Protein AF-A0A397BE02-F1 (afdb_monomer)

Organism: Aphanomyces astaci (NCBI:txid112090)

InterPro domains:
  IPR005821 Ion transport domain [PF00520] (50-130)
  IPR027359 Voltage-dependent channel domain superfamily [G3DSA:1.20.120.350] (20-143)

Foldseek 3Di:
DDDPPDPVVVVVVVVVCVQFAPDDDVPDDPLQRLLCSCVPGPVNVVLVVVLVVVLVVLVVVVCCCCVVPVDDDDPDPVNLVSVVVSLVVLVVVLVSNCSSDPDNVVQCPDPVSVVSVVSNVVSVVVVVVVVVVVVVVVVVVVD

Nearest PDB structures (foldseek):
  8vch-assembly1_D  TM=7.108E-01  e=3.115E-02  Rattus norvegicus
  7ssx-assembly1_A  TM=5.882E-01  e=2.777E-02  Homo sapiens
  8j7h-assembly1_A  TM=6.878E-01  e=2.302E+00  Homo sapiens
  8ouo-assembly1_B  TM=5.593E-01  e=1.938E+00  Homo sapiens

Secondary structure (DSSP, 8-state):
-PPP---HHHHHHHHHHHHHSPPPPTT--HHHHHHHHHHH-HHHHHHHHHHHHHHHHHHHHHHHHHHH-SS-----HHHHHHHHHHHHHHHHHHHHHHHHSS-HHHHHHSHHHHHHHHHHHHHHHHHHHHH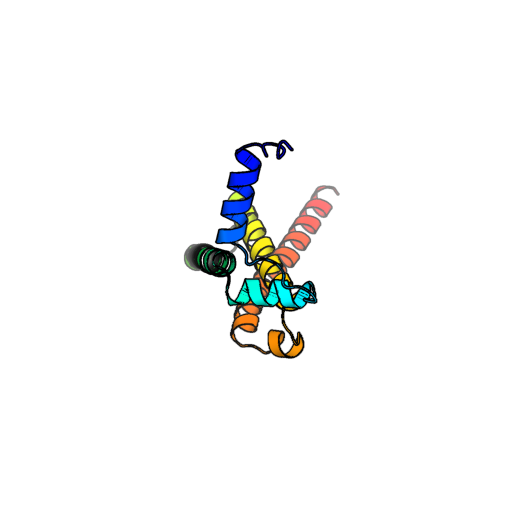HHHHHHHHHHT-

Sequence (143 aa):
MDQPRQPAVLVWLHSVKNRLVRPRMRGETFRKWVSRNMDSSTLATLLDVFQVILGIGVTMVYFYQNWSKFQDVAETPMVRTVQRAIGVFFTFDYLVRLIASESPQTFFLNTMSLVDLATILPQWLEMAISDDSDFKKQANALK

Mean predicted aligned error: 9.85 Å

Radius of gyration: 21.32 Å; Cα contacts (8 Å, |Δi|>4): 53; chains: 1; bounding box: 69×37×46 Å

pLDDT: mean 79.99, std 9.32, range [43.81, 92.38]

Structure (mmCIF, N/CA/C/O backbone):
data_AF-A0A397BE02-F1
#
_entry.id   AF-A0A397BE02-F1
#
loop_
_atom_site.group_PDB
_atom_site.id
_atom_site.type_symbol
_atom_site.label_atom_id
_atom_site.label_alt_id
_atom_site.label_comp_id
_atom_site.label_asym_id
_atom_site.label_entity_id
_atom_site.label_seq_id
_atom_site.pdbx_PDB_ins_code
_atom_site.Cartn_x
_atom_site.Cartn_y
_atom_site.Cartn_z
_atom_site.occupancy
_atom_site.B_iso_or_equiv
_atom_site.auth_seq_id
_atom_site.auth_comp_id
_atom_site.auth_asym_id
_atom_site.auth_atom_id
_atom_site.pdbx_PDB_model_num
ATOM 1 N N . MET A 1 1 ? -47.759 5.035 10.523 1.00 43.81 1 MET A N 1
ATOM 2 C CA . MET A 1 1 ? -46.399 5.609 10.594 1.00 43.81 1 MET A CA 1
ATOM 3 C C . MET A 1 1 ? -45.588 4.934 9.505 1.00 43.81 1 MET A C 1
ATOM 5 O O . MET A 1 1 ? -45.137 3.814 9.706 1.00 43.81 1 MET A O 1
ATOM 9 N N . ASP A 1 2 ? -45.512 5.556 8.330 1.00 49.75 2 ASP A N 1
ATOM 10 C CA . ASP A 1 2 ? -44.815 4.985 7.177 1.00 49.75 2 ASP A CA 1
ATOM 11 C C . ASP A 1 2 ? -43.304 5.130 7.357 1.00 49.75 2 ASP A C 1
ATOM 13 O O . ASP A 1 2 ? -42.777 6.238 7.456 1.00 49.75 2 ASP A O 1
ATOM 17 N N . GLN A 1 3 ? -42.599 3.999 7.434 1.00 60.81 3 GLN A N 1
ATOM 18 C CA . GLN A 1 3 ? -41.141 3.991 7.364 1.00 60.81 3 GLN A CA 1
ATOM 19 C C . GLN A 1 3 ? -40.714 4.468 5.967 1.00 60.81 3 GLN A C 1
ATOM 21 O O . GLN A 1 3 ? -41.199 3.923 4.970 1.00 60.81 3 GLN A O 1
ATOM 26 N N . PRO A 1 4 ? -39.806 5.453 5.852 1.00 59.19 4 PRO A N 1
ATOM 27 C CA . PRO A 1 4 ? -39.333 5.906 4.553 1.00 59.19 4 PRO A CA 1
ATOM 28 C C . PRO A 1 4 ? -38.610 4.750 3.852 1.00 59.19 4 PRO A C 1
ATOM 30 O O . PRO A 1 4 ? -37.617 4.223 4.359 1.00 59.19 4 PRO A O 1
ATOM 33 N N . ARG A 1 5 ? -39.126 4.337 2.686 1.00 65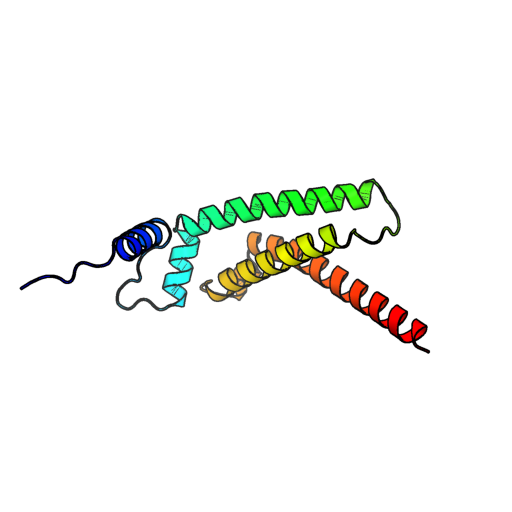.88 5 ARG A N 1
ATOM 34 C CA . ARG A 1 5 ? -38.523 3.300 1.840 1.00 65.88 5 ARG A CA 1
ATOM 35 C C . ARG A 1 5 ? -37.149 3.786 1.388 1.00 65.88 5 ARG A C 1
ATOM 37 O O . ARG A 1 5 ? -37.050 4.617 0.489 1.00 65.88 5 ARG A O 1
ATOM 44 N N . GLN A 1 6 ? -36.091 3.294 2.028 1.00 67.06 6 GLN A N 1
ATOM 45 C CA . GLN A 1 6 ? -34.736 3.573 1.572 1.00 67.06 6 GLN A CA 1
ATOM 46 C C . GLN A 1 6 ? -34.573 3.009 0.152 1.00 67.06 6 GLN A C 1
ATOM 48 O O . GLN A 1 6 ? -34.992 1.874 -0.096 1.00 67.06 6 GLN A O 1
ATOM 53 N N . PRO A 1 7 ? -34.005 3.773 -0.795 1.00 78.31 7 PRO A N 1
ATOM 54 C CA . PRO A 1 7 ? -33.782 3.292 -2.150 1.00 78.31 7 PRO A CA 1
ATOM 55 C C . PRO A 1 7 ? -32.969 1.994 -2.113 1.00 78.31 7 PRO A C 1
ATOM 57 O O . PRO A 1 7 ? -31.998 1.887 -1.363 1.00 78.31 7 PRO A O 1
ATOM 60 N N . ALA A 1 8 ? -33.358 1.009 -2.928 1.00 78.06 8 ALA A N 1
ATOM 61 C CA . ALA A 1 8 ? -32.777 -0.339 -2.931 1.00 78.06 8 ALA A CA 1
ATOM 62 C C . ALA A 1 8 ? -31.239 -0.344 -3.043 1.00 78.06 8 ALA A C 1
ATOM 64 O O . ALA A 1 8 ? -30.573 -1.207 -2.476 1.00 78.06 8 ALA A O 1
ATOM 65 N N . VAL A 1 9 ? -30.674 0.671 -3.705 1.00 76.62 9 VAL A N 1
ATOM 66 C CA . VAL A 1 9 ? -29.228 0.901 -3.820 1.00 76.62 9 VAL A CA 1
ATOM 67 C C . VAL A 1 9 ? -28.570 1.130 -2.457 1.00 76.62 9 VAL A C 1
ATOM 69 O O . VAL A 1 9 ? -27.526 0.548 -2.184 1.00 76.62 9 VAL A O 1
ATOM 72 N N . LEU A 1 10 ? -29.175 1.929 -1.573 1.00 80.25 10 LEU A N 1
ATOM 73 C CA . LEU A 1 10 ? -28.631 2.170 -0.233 1.00 80.25 10 LEU A CA 1
ATOM 74 C C . LEU A 1 10 ? -28.689 0.905 0.619 1.00 80.25 10 LEU A C 1
ATOM 76 O O . LEU A 1 10 ? -27.725 0.600 1.314 1.00 80.25 10 LEU A O 1
ATOM 80 N N . VAL A 1 11 ? -29.776 0.135 0.523 1.00 80.00 11 VAL A N 1
ATOM 81 C CA . VAL A 1 11 ? -29.903 -1.150 1.228 1.00 80.00 11 VAL A CA 1
ATOM 82 C C . VAL A 1 11 ? -28.814 -2.117 0.764 1.00 80.00 11 VAL A C 1
ATOM 84 O O . VAL A 1 11 ? -28.111 -2.689 1.594 1.00 80.00 11 VAL A O 1
ATOM 87 N N . TRP A 1 12 ? -28.607 -2.230 -0.550 1.00 81.38 12 TRP A N 1
ATOM 88 C CA . TRP A 1 12 ? -27.550 -3.060 -1.122 1.00 81.38 12 TRP A CA 1
ATOM 89 C C . TRP A 1 12 ? -26.152 -2.602 -0.685 1.00 81.38 12 TRP A C 1
ATOM 91 O O . TRP A 1 12 ? -25.363 -3.419 -0.212 1.00 81.38 12 TRP A O 1
ATOM 101 N N . LEU A 1 13 ? -25.860 -1.297 -0.742 1.00 80.56 13 LEU A N 1
ATOM 102 C CA . LEU A 1 13 ? -24.591 -0.729 -0.273 1.00 80.56 13 LEU A CA 1
ATOM 103 C C . LEU A 1 13 ? -24.354 -1.002 1.216 1.00 80.56 13 LEU A C 1
ATOM 105 O O . LEU A 1 13 ? -23.245 -1.363 1.610 1.00 80.56 13 LEU A O 1
ATOM 109 N N . HIS A 1 14 ? -25.387 -0.875 2.050 1.00 80.38 14 HIS A N 1
ATOM 110 C CA . HIS A 1 14 ? -25.302 -1.194 3.472 1.00 80.38 14 HIS A CA 1
ATOM 111 C C . HIS A 1 14 ? -25.059 -2.686 3.714 1.00 80.38 14 HIS A C 1
ATOM 113 O O . HIS A 1 14 ? -24.235 -3.031 4.560 1.00 80.38 14 HIS A O 1
ATOM 119 N N . SER A 1 15 ? -25.711 -3.572 2.961 1.00 75.06 15 SER A N 1
ATOM 120 C CA . SER A 1 15 ? -25.479 -5.017 3.040 1.00 75.06 15 SER A CA 1
ATOM 121 C C . SER A 1 15 ? -24.0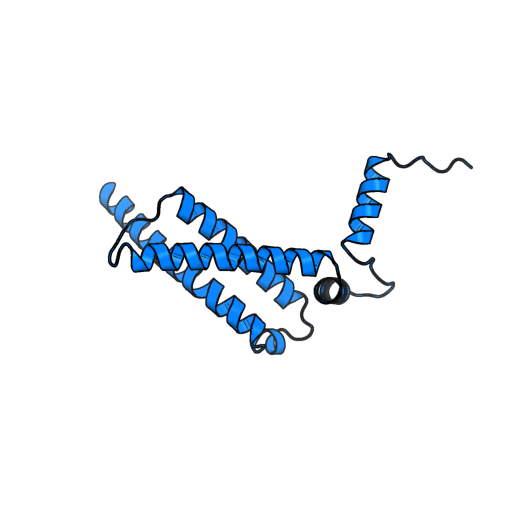58 -5.394 2.623 1.00 75.06 15 SER A C 1
ATOM 123 O O . SER A 1 15 ? -23.408 -6.174 3.317 1.00 75.06 15 SER A O 1
ATOM 125 N N . VAL A 1 16 ? -23.543 -4.808 1.539 1.00 78.44 16 VAL A N 1
ATOM 126 C CA . VAL A 1 16 ? -22.160 -5.014 1.085 1.00 78.44 16 VAL A CA 1
ATOM 127 C C . VAL A 1 16 ? -21.174 -4.496 2.130 1.00 78.44 16 VAL A C 1
ATOM 129 O O . VAL A 1 16 ? -20.277 -5.230 2.543 1.00 78.44 16 VAL A O 1
ATOM 132 N N . LYS A 1 17 ? -21.381 -3.275 2.636 1.00 80.25 17 LYS A N 1
ATOM 133 C CA . LYS A 1 17 ? -20.561 -2.693 3.704 1.00 80.25 17 LYS A CA 1
ATOM 134 C C . LYS A 1 17 ? -20.523 -3.593 4.934 1.00 80.25 17 LYS A C 1
ATOM 136 O O . LYS A 1 17 ? -19.440 -3.874 5.422 1.00 80.25 17 LYS A O 1
ATOM 141 N N . ASN A 1 18 ? -21.674 -4.049 5.423 1.00 77.00 18 ASN A N 1
ATOM 142 C CA . ASN A 1 18 ? -21.757 -4.860 6.640 1.00 77.00 18 ASN A CA 1
ATOM 143 C C . ASN A 1 18 ? -21.154 -6.260 6.463 1.00 77.00 18 ASN A C 1
ATOM 145 O O . ASN A 1 18 ? -20.779 -6.892 7.449 1.00 77.00 18 ASN A O 1
ATOM 149 N N . ARG A 1 19 ? -21.057 -6.744 5.220 1.00 77.19 19 ARG A N 1
ATOM 150 C CA . ARG A 1 19 ? -20.384 -8.002 4.887 1.00 77.19 19 ARG A CA 1
ATOM 151 C C . ARG A 1 19 ? -18.865 -7.842 4.809 1.00 77.19 19 ARG A C 1
ATOM 153 O O . ARG A 1 19 ? -18.145 -8.756 5.189 1.00 77.19 19 ARG A O 1
ATOM 160 N N . LEU A 1 20 ? -18.388 -6.699 4.316 1.00 78.31 20 LEU A N 1
ATOM 161 C CA . LEU A 1 20 ? -16.964 -6.428 4.103 1.00 78.31 20 LEU A CA 1
ATOM 162 C C . LEU A 1 20 ? -16.271 -5.821 5.330 1.00 78.31 20 LEU A C 1
ATOM 164 O O . LEU A 1 20 ? -15.118 -6.143 5.598 1.00 78.31 20 LEU A O 1
ATOM 168 N N . VAL A 1 21 ? -16.969 -4.969 6.080 1.00 82.56 21 VAL A N 1
ATOM 169 C CA . VAL A 1 21 ? -16.444 -4.176 7.197 1.00 82.56 21 VAL A CA 1
ATOM 170 C C . VAL A 1 21 ? -17.359 -4.336 8.408 1.00 82.56 21 VAL A C 1
ATOM 172 O O . VAL A 1 21 ? -18.577 -4.170 8.328 1.00 82.56 21 VAL A O 1
ATOM 175 N N . ARG A 1 22 ? -16.772 -4.609 9.573 1.00 81.06 22 ARG A N 1
ATOM 176 C CA . ARG A 1 22 ? -17.506 -4.738 10.832 1.00 81.06 22 ARG A CA 1
ATOM 177 C C . ARG A 1 22 ? -17.986 -3.365 11.327 1.00 81.06 22 ARG A C 1
ATOM 179 O O . ARG A 1 22 ? -17.221 -2.389 11.297 1.00 81.06 22 ARG A O 1
ATOM 186 N N . PRO A 1 23 ? -19.226 -3.265 11.842 1.00 80.94 23 PRO A N 1
ATOM 187 C CA . PRO A 1 23 ? -19.766 -2.016 12.368 1.00 80.94 23 PRO A CA 1
ATOM 188 C C . PRO A 1 23 ? -18.974 -1.523 13.587 1.00 80.94 23 PRO A C 1
ATOM 190 O O . PRO A 1 23 ? -18.257 -2.284 14.239 1.00 80.94 23 PRO A O 1
ATOM 193 N N . ARG A 1 24 ? -19.082 -0.225 13.882 1.00 79.62 24 ARG A N 1
ATOM 194 C CA . ARG A 1 24 ? -18.401 0.414 15.016 1.00 79.62 24 ARG A CA 1
ATOM 195 C C . ARG A 1 24 ? -19.118 0.096 16.327 1.00 79.62 24 ARG A C 1
ATOM 197 O O . ARG A 1 24 ? -20.342 0.197 16.385 1.00 79.62 24 ARG A O 1
ATOM 204 N N . MET A 1 25 ? -18.372 -0.263 17.374 1.00 85.12 25 MET A N 1
ATOM 205 C CA . MET A 1 25 ? -18.940 -0.501 18.705 1.00 85.12 25 MET A CA 1
ATOM 206 C C . MET A 1 25 ? -19.110 0.817 19.476 1.00 85.12 25 MET A C 1
ATOM 208 O O . MET A 1 25 ? -18.371 1.784 19.278 1.00 85.12 25 MET A O 1
ATOM 212 N N . ARG A 1 26 ? -20.107 0.878 20.366 1.00 79.25 26 ARG A N 1
ATOM 213 C CA . ARG A 1 26 ? -20.385 2.069 21.184 1.00 79.25 26 ARG A CA 1
ATOM 214 C C . ARG A 1 26 ? -19.214 2.321 22.144 1.00 79.25 26 ARG A C 1
ATOM 216 O O . ARG A 1 26 ? -18.845 1.432 22.899 1.00 79.25 26 ARG A O 1
ATOM 223 N N . GLY A 1 27 ? -18.632 3.523 22.099 1.00 81.25 27 GLY A N 1
ATOM 224 C CA . GLY A 1 27 ? -17.448 3.893 22.893 1.00 81.25 27 GLY A CA 1
ATOM 225 C C . GLY A 1 27 ? -16.099 3.515 22.263 1.00 81.25 27 GLY A C 1
ATOM 226 O O . GLY A 1 27 ? -15.053 3.811 22.831 1.00 81.25 27 GLY A O 1
ATOM 227 N N . GLU A 1 28 ? -16.094 2.900 21.078 1.00 82.81 28 GLU A N 1
ATOM 228 C CA . GLU A 1 28 ? -14.868 2.529 20.372 1.00 82.81 28 GLU A CA 1
ATOM 229 C C . GLU A 1 28 ? -14.233 3.738 19.663 1.00 82.81 28 GLU A C 1
ATOM 231 O O . GLU A 1 28 ? -14.897 4.467 18.910 1.00 82.81 28 GLU A O 1
ATOM 236 N N . THR A 1 29 ? -12.930 3.949 19.872 1.00 85.75 29 THR A N 1
ATOM 237 C CA . THR A 1 29 ? -12.153 4.965 19.146 1.00 85.75 29 THR A CA 1
ATOM 238 C C . THR A 1 29 ? -11.980 4.568 17.680 1.00 85.75 29 THR A C 1
ATOM 240 O O . THR A 1 29 ? -12.009 3.389 17.332 1.00 85.75 29 THR A O 1
ATOM 243 N N . PHE A 1 30 ? -11.794 5.552 16.794 1.00 80.44 30 PHE A N 1
ATOM 244 C CA . PHE A 1 30 ? -11.627 5.287 15.360 1.00 80.44 30 PHE A CA 1
ATOM 245 C C . PHE A 1 30 ? -10.451 4.336 15.088 1.00 80.44 30 PHE A C 1
ATOM 247 O O . PHE A 1 30 ? -10.617 3.356 14.373 1.00 80.44 30 PHE A O 1
ATOM 254 N N . ARG A 1 31 ? -9.307 4.557 15.747 1.00 80.06 31 ARG A N 1
ATOM 255 C CA . ARG A 1 31 ? -8.114 3.702 15.651 1.00 80.06 31 ARG A CA 1
ATOM 256 C C . ARG A 1 31 ? -8.394 2.245 16.029 1.00 80.06 31 ARG A C 1
ATOM 258 O O . ARG A 1 31 ? -8.039 1.350 15.274 1.00 80.06 31 ARG A O 1
ATOM 265 N N . LYS A 1 32 ? -9.093 2.008 17.146 1.00 82.94 32 LYS A N 1
ATOM 266 C CA . LYS A 1 32 ? -9.439 0.652 17.607 1.00 82.94 32 LYS A CA 1
ATOM 267 C C . LYS A 1 32 ? -10.414 -0.051 16.656 1.00 82.94 32 LYS A C 1
ATOM 269 O O . LYS A 1 32 ? -10.274 -1.240 16.390 1.00 82.94 32 LYS A O 1
ATOM 274 N N . TRP A 1 33 ? -11.346 0.707 16.078 1.00 84.38 33 TRP A N 1
ATOM 275 C CA . TRP A 1 33 ? -12.253 0.201 15.049 1.00 84.38 33 TRP A CA 1
ATOM 276 C C . TRP A 1 33 ? -11.528 -0.173 13.748 1.00 84.38 33 TRP A C 1
ATOM 278 O O . TRP A 1 33 ? -11.838 -1.214 13.165 1.00 84.38 33 TRP A O 1
ATOM 288 N N . VAL A 1 34 ? -10.572 0.650 13.295 1.00 82.88 34 VAL A N 1
ATOM 289 C CA . VAL A 1 34 ? -9.741 0.345 12.118 1.00 82.88 34 VAL A CA 1
ATOM 290 C C . VAL A 1 34 ? -8.882 -0.885 12.391 1.00 82.88 34 VAL A C 1
ATOM 292 O O . VAL A 1 34 ? -8.957 -1.824 11.611 1.00 82.88 34 VAL A O 1
ATOM 295 N N . SER A 1 35 ? -8.166 -0.930 13.519 1.00 82.62 35 SER A N 1
ATOM 296 C CA . SER A 1 35 ? -7.356 -2.086 13.934 1.00 82.62 35 SER A CA 1
ATOM 297 C C . SER A 1 35 ? -8.166 -3.380 13.910 1.00 82.62 35 SER A C 1
ATOM 299 O O . SER A 1 35 ? -7.799 -4.319 13.213 1.00 82.62 35 SER A O 1
ATOM 301 N N . ARG A 1 36 ? -9.350 -3.401 14.540 1.00 83.75 36 ARG A N 1
ATOM 302 C CA . ARG A 1 36 ? -10.206 -4.595 14.528 1.00 83.75 36 ARG A CA 1
ATOM 303 C C . ARG A 1 36 ? -10.628 -4.998 13.119 1.00 83.75 36 ARG A C 1
ATOM 305 O O . ARG A 1 36 ? -10.723 -6.188 12.820 1.00 83.75 36 ARG A O 1
ATOM 312 N N . ASN A 1 37 ? -10.976 -4.030 12.277 1.00 84.81 37 ASN A N 1
ATOM 313 C CA . ASN A 1 37 ? -11.353 -4.337 10.903 1.00 84.81 37 ASN A CA 1
ATOM 314 C C . ASN A 1 37 ? -10.174 -4.878 10.105 1.00 84.81 37 ASN A C 1
ATOM 316 O O . ASN A 1 37 ? -10.350 -5.816 9.340 1.00 84.81 37 ASN A O 1
ATOM 320 N N . MET A 1 38 ? -8.982 -4.351 10.318 1.00 81.19 38 MET A N 1
ATOM 321 C CA . MET A 1 38 ? -7.772 -4.836 9.675 1.00 81.19 38 MET A CA 1
ATOM 322 C C . MET A 1 38 ? -7.441 -6.275 10.090 1.00 81.19 38 MET A C 1
ATOM 324 O O . MET A 1 38 ? -7.125 -7.094 9.242 1.00 81.19 38 MET A O 1
ATOM 328 N N . ASP A 1 39 ? -7.627 -6.616 11.365 1.00 78.88 39 ASP A N 1
ATOM 329 C CA . ASP A 1 39 ? -7.271 -7.946 11.871 1.00 78.88 39 ASP A CA 1
ATOM 330 C C . ASP A 1 39 ? -8.316 -9.028 11.548 1.00 78.88 39 ASP A C 1
ATOM 332 O O . ASP A 1 39 ? -8.010 -10.218 11.542 1.00 78.88 39 ASP A O 1
ATOM 336 N N . SER A 1 40 ? -9.586 -8.651 11.351 1.00 75.81 40 SER A N 1
ATOM 337 C CA . SER A 1 40 ? -10.697 -9.621 11.399 1.00 75.81 40 SER A CA 1
ATOM 338 C C . SER A 1 40 ? -11.812 -9.414 10.372 1.00 75.81 40 SER A C 1
ATOM 340 O O . SER A 1 40 ? -12.862 -10.073 10.461 1.00 75.81 40 SER A O 1
ATOM 342 N N . SER A 1 41 ? -11.645 -8.482 9.429 1.00 82.19 41 SER A N 1
ATOM 343 C CA . SER A 1 41 ? -12.623 -8.250 8.361 1.00 82.19 41 SER A CA 1
ATOM 344 C C . SER A 1 41 ? -12.274 -9.007 7.083 1.00 82.19 41 SER A C 1
ATOM 346 O O . SER A 1 41 ? -11.112 -9.190 6.735 1.00 82.19 41 SER A O 1
ATOM 348 N N . THR A 1 42 ? -13.312 -9.394 6.341 1.00 80.44 42 THR A N 1
ATOM 349 C CA . THR A 1 42 ? -13.167 -10.012 5.018 1.00 80.44 42 THR A CA 1
ATOM 350 C C . THR A 1 42 ? -12.521 -9.058 4.013 1.00 80.44 42 THR A C 1
ATOM 352 O O . THR A 1 42 ? -11.825 -9.514 3.113 1.00 80.44 42 THR A O 1
ATOM 355 N N . LEU A 1 43 ? -12.717 -7.742 4.166 1.00 81.00 43 LEU A N 1
ATOM 356 C CA . LEU A 1 43 ? -12.066 -6.742 3.321 1.00 81.00 43 LEU A CA 1
ATOM 357 C C . LEU A 1 43 ? -10.550 -6.740 3.509 1.00 81.00 43 LEU A C 1
ATOM 359 O O . LEU A 1 43 ? -9.836 -6.699 2.515 1.00 8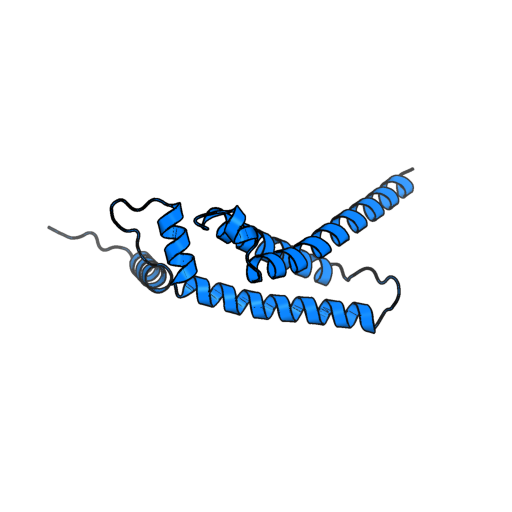1.00 43 LEU A O 1
ATOM 363 N N . ALA A 1 44 ? -10.068 -6.834 4.748 1.00 82.94 44 ALA A N 1
ATOM 364 C CA . ALA A 1 44 ? -8.635 -6.891 5.020 1.00 82.94 44 ALA A CA 1
ATOM 365 C C . ALA A 1 44 ? -7.991 -8.125 4.376 1.00 82.94 44 ALA A C 1
ATOM 367 O O . ALA A 1 44 ? -7.017 -7.993 3.647 1.00 82.94 44 ALA A O 1
ATOM 368 N N . THR A 1 45 ? -8.617 -9.299 4.513 1.00 85.38 45 THR A N 1
ATOM 369 C CA . THR A 1 45 ? -8.152 -10.521 3.837 1.00 85.38 45 THR A CA 1
ATOM 370 C C . THR A 1 45 ? -8.138 -10.377 2.314 1.00 85.38 45 THR A C 1
ATOM 372 O O . THR A 1 45 ? -7.232 -10.868 1.647 1.00 85.38 45 THR A O 1
ATOM 375 N N . LEU A 1 46 ? -9.142 -9.715 1.737 1.00 87.38 46 LEU A N 1
ATOM 376 C CA . LEU A 1 46 ? -9.224 -9.520 0.290 1.00 87.38 46 LEU A CA 1
ATOM 377 C C . LEU A 1 46 ? -8.135 -8.557 -0.207 1.00 87.38 46 LEU A C 1
ATOM 379 O O . LEU A 1 46 ? -7.536 -8.812 -1.251 1.00 87.38 46 LEU A O 1
ATOM 383 N N . LEU A 1 47 ? -7.846 -7.501 0.560 1.00 87.19 47 LEU A N 1
ATOM 384 C CA . LEU A 1 47 ? -6.727 -6.596 0.302 1.00 87.19 47 LEU A CA 1
ATOM 385 C C . LEU A 1 47 ? -5.379 -7.313 0.430 1.00 87.19 47 LEU A C 1
ATOM 387 O O . LEU A 1 47 ? -4.553 -7.154 -0.461 1.00 87.19 47 LEU A O 1
ATOM 391 N N . ASP A 1 48 ? -5.185 -8.157 1.449 1.00 86.44 48 ASP A N 1
ATOM 392 C CA . ASP A 1 48 ? -3.963 -8.958 1.615 1.00 86.44 48 ASP A CA 1
ATOM 393 C C . ASP A 1 48 ? -3.719 -9.869 0.403 1.00 86.44 48 ASP A C 1
ATOM 395 O O . ASP A 1 48 ? -2.634 -9.876 -0.174 1.00 86.44 48 ASP A O 1
ATOM 399 N N . VAL A 1 49 ? -4.741 -10.612 -0.037 1.00 90.00 49 VAL A N 1
ATOM 400 C CA . VAL A 1 49 ? -4.630 -11.497 -1.210 1.00 90.00 49 VAL A CA 1
ATOM 401 C C . VAL A 1 49 ? -4.326 -10.695 -2.475 1.00 90.00 49 VAL A C 1
ATOM 403 O O . VAL A 1 49 ? -3.469 -11.085 -3.268 1.00 90.00 49 VAL A O 1
ATOM 406 N N . PHE A 1 50 ? -5.008 -9.564 -2.664 1.00 89.31 50 PHE A N 1
ATOM 407 C CA . PHE A 1 50 ? -4.759 -8.679 -3.796 1.00 89.31 50 PHE A CA 1
ATOM 408 C C . PHE A 1 50 ? -3.323 -8.138 -3.784 1.00 89.31 50 PHE A C 1
ATOM 410 O O . PHE A 1 50 ? -2.646 -8.161 -4.811 1.00 89.31 50 PHE A O 1
ATOM 417 N N . GLN A 1 51 ? -2.829 -7.732 -2.615 1.00 88.38 51 GLN A N 1
ATOM 418 C CA . GLN A 1 51 ? -1.469 -7.249 -2.423 1.00 88.38 51 GLN A CA 1
ATOM 419 C C . GLN A 1 51 ? -0.432 -8.329 -2.742 1.00 88.38 51 GLN A C 1
ATOM 421 O O . GLN A 1 51 ? 0.526 -8.055 -3.459 1.00 88.38 51 GLN A O 1
ATOM 426 N N . VAL A 1 52 ? -0.646 -9.573 -2.308 1.00 90.06 52 VAL A N 1
ATOM 427 C CA . VAL A 1 52 ? 0.242 -10.697 -2.647 1.00 90.06 52 VAL A CA 1
ATOM 428 C C . VAL A 1 52 ? 0.322 -10.905 -4.162 1.00 90.06 52 VAL A C 1
ATOM 430 O O . VAL A 1 52 ? 1.418 -11.053 -4.702 1.00 90.06 52 VAL A O 1
ATOM 433 N N . ILE A 1 53 ? -0.810 -10.859 -4.872 1.00 91.81 53 ILE A N 1
ATOM 434 C CA . ILE A 1 53 ? -0.839 -11.001 -6.338 1.00 91.81 53 ILE A CA 1
ATOM 435 C C . ILE A 1 53 ? -0.052 -9.869 -7.011 1.00 91.81 53 ILE A C 1
ATOM 437 O O . ILE A 1 53 ? 0.772 -10.129 -7.890 1.00 91.81 53 ILE A O 1
ATOM 441 N N . LEU A 1 54 ? -0.269 -8.621 -6.583 1.00 89.56 54 LEU A N 1
ATOM 442 C CA . LEU A 1 54 ? 0.471 -7.471 -7.106 1.00 89.56 54 LEU A CA 1
ATOM 443 C C . LEU A 1 54 ? 1.973 -7.575 -6.817 1.00 89.56 54 LEU A C 1
ATOM 445 O O . LEU A 1 54 ? 2.781 -7.318 -7.708 1.00 89.56 54 LEU A O 1
ATOM 449 N N . GLY A 1 55 ? 2.348 -7.984 -5.604 1.00 87.25 55 GLY A N 1
ATOM 450 C CA . GLY A 1 55 ? 3.739 -8.141 -5.183 1.00 87.25 55 GLY A CA 1
ATOM 451 C C . GLY A 1 55 ? 4.477 -9.200 -5.999 1.00 87.25 55 GLY A C 1
ATOM 452 O O . GLY A 1 55 ? 5.591 -8.954 -6.467 1.00 87.25 55 GLY A O 1
ATOM 453 N N . ILE A 1 56 ? 3.835 -10.344 -6.258 1.00 90.19 56 ILE A N 1
ATOM 454 C CA . ILE A 1 56 ? 4.362 -11.373 -7.166 1.00 90.19 56 ILE A CA 1
ATOM 455 C C . ILE A 1 56 ? 4.546 -10.795 -8.573 1.00 90.19 56 ILE A C 1
ATOM 457 O O . ILE A 1 56 ? 5.602 -10.986 -9.176 1.00 90.19 56 ILE A O 1
ATOM 461 N N . GLY A 1 57 ? 3.559 -10.049 -9.079 1.00 88.06 57 GLY A N 1
ATOM 462 C CA . GLY A 1 57 ? 3.626 -9.417 -10.397 1.00 88.06 57 GLY A CA 1
ATOM 463 C C . GLY A 1 57 ? 4.809 -8.455 -10.541 1.00 88.06 57 GLY A C 1
ATOM 464 O O . GLY A 1 57 ? 5.592 -8.585 -11.480 1.00 88.06 57 GLY A O 1
ATOM 465 N N . VAL A 1 58 ? 4.985 -7.531 -9.592 1.00 83.81 58 VAL A N 1
ATOM 466 C CA . VAL A 1 58 ? 6.115 -6.581 -9.591 1.00 83.81 58 VAL A CA 1
ATOM 467 C C . VAL A 1 58 ? 7.447 -7.314 -9.495 1.00 83.81 58 VAL A C 1
ATOM 469 O O . VAL A 1 58 ? 8.371 -7.011 -10.246 1.00 83.81 58 VAL A O 1
ATOM 472 N N . THR A 1 59 ? 7.532 -8.322 -8.628 1.00 86.00 59 THR A N 1
ATOM 473 C CA . THR A 1 59 ? 8.746 -9.125 -8.462 1.00 86.00 59 THR A CA 1
ATOM 474 C C . THR A 1 59 ? 9.118 -9.834 -9.765 1.00 86.00 59 THR A C 1
ATOM 476 O O . THR A 1 59 ? 10.269 -9.774 -10.190 1.00 86.00 59 THR A O 1
ATOM 479 N N . MET A 1 60 ? 8.154 -10.446 -10.460 1.00 86.19 60 MET A N 1
ATOM 480 C CA . MET A 1 60 ? 8.389 -11.075 -11.766 1.00 86.19 60 MET A CA 1
ATOM 481 C C . MET A 1 60 ? 8.878 -10.075 -12.815 1.00 86.19 60 MET A C 1
ATOM 483 O O . MET A 1 60 ? 9.807 -10.387 -13.560 1.00 86.19 60 MET A O 1
ATOM 487 N N . VAL A 1 61 ? 8.282 -8.880 -12.869 1.00 82.94 61 VAL A N 1
ATOM 488 C CA . VAL A 1 61 ? 8.726 -7.812 -13.777 1.00 82.94 61 VAL A CA 1
ATOM 489 C C . VAL A 1 61 ? 10.168 -7.417 -13.470 1.00 82.94 61 VAL A C 1
ATOM 491 O O . VAL A 1 61 ? 10.976 -7.348 -14.392 1.00 82.94 61 VAL A O 1
ATOM 494 N N . TYR A 1 62 ? 10.509 -7.240 -12.193 1.00 79.31 62 TYR A N 1
ATOM 495 C CA . TYR A 1 62 ? 11.865 -6.909 -11.763 1.00 79.31 62 TYR A CA 1
ATOM 496 C C . TYR A 1 62 ? 12.875 -7.990 -12.168 1.00 79.31 62 TYR A C 1
ATOM 498 O O . TYR A 1 62 ? 13.881 -7.692 -12.809 1.00 79.31 62 TYR A O 1
ATOM 506 N N . PHE A 1 63 ? 12.580 -9.264 -11.885 1.00 83.69 63 PHE A N 1
ATOM 507 C CA . PHE A 1 63 ? 13.427 -10.383 -12.309 1.00 83.69 63 PHE A CA 1
ATOM 508 C C . PHE A 1 63 ? 13.587 -10.439 -13.826 1.00 83.69 63 PHE A C 1
ATOM 510 O O . PHE A 1 63 ? 14.697 -10.641 -14.312 1.00 83.69 63 PHE A O 1
ATOM 517 N N . TYR A 1 64 ? 12.503 -10.246 -14.579 1.00 82.75 64 TYR A N 1
ATOM 518 C CA . TYR A 1 64 ? 12.553 -10.243 -16.035 1.00 82.75 64 TYR A CA 1
ATOM 519 C C . TYR A 1 64 ? 13.440 -9.116 -16.565 1.00 82.75 64 TYR A C 1
ATOM 521 O O . TYR A 1 64 ? 14.290 -9.366 -17.420 1.00 82.75 64 TYR A O 1
ATOM 529 N N . GLN A 1 65 ? 13.282 -7.893 -16.056 1.00 76.06 65 GLN A N 1
ATOM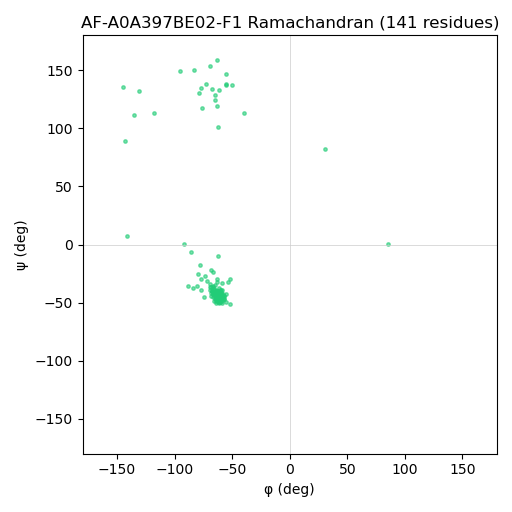 530 C CA . GLN A 1 65 ? 14.106 -6.757 -16.464 1.00 76.06 65 GLN A CA 1
ATOM 531 C C . GLN A 1 65 ? 15.582 -6.990 -16.123 1.00 76.06 65 GLN A C 1
ATOM 533 O O . GLN A 1 65 ? 16.431 -6.900 -17.008 1.00 76.06 65 GLN A O 1
ATOM 538 N N . ASN A 1 66 ? 15.870 -7.392 -14.884 1.00 77.75 66 ASN A N 1
ATOM 539 C CA . ASN A 1 66 ? 17.229 -7.630 -14.409 1.00 77.75 66 ASN A CA 1
ATOM 540 C C . ASN A 1 66 ? 17.922 -8.792 -15.148 1.00 77.75 66 ASN A C 1
ATOM 542 O O . ASN A 1 66 ? 19.103 -8.709 -15.471 1.00 77.75 66 ASN A O 1
ATOM 546 N N . TRP A 1 67 ? 17.196 -9.877 -15.448 1.00 76.19 67 TRP A N 1
ATOM 547 C CA . TRP A 1 67 ? 17.750 -11.048 -16.140 1.00 76.19 67 TRP A CA 1
ATOM 548 C C . TRP A 1 67 ? 17.926 -10.828 -17.643 1.00 76.19 67 TRP A C 1
ATOM 550 O O . TRP A 1 67 ? 18.904 -11.284 -18.231 1.00 76.19 67 TRP A O 1
ATOM 560 N N . SER A 1 68 ? 16.974 -10.150 -18.290 1.00 71.00 68 SER A N 1
ATOM 561 C CA . SER A 1 68 ? 17.026 -9.942 -19.739 1.00 71.00 68 SER A CA 1
ATOM 562 C C . SER A 1 68 ? 18.011 -8.849 -20.140 1.00 71.00 68 SER A C 1
ATOM 564 O O . SER A 1 68 ? 18.551 -8.908 -21.246 1.00 71.00 68 SER A O 1
ATOM 566 N N . LYS A 1 69 ? 18.245 -7.848 -19.282 1.00 64.25 69 LYS A N 1
ATOM 567 C CA . LYS A 1 69 ? 19.012 -6.654 -19.641 1.00 64.25 69 LYS A CA 1
ATOM 568 C C . LYS A 1 69 ? 19.857 -6.189 -18.457 1.00 64.25 69 LYS A C 1
ATOM 570 O O . LYS A 1 69 ? 19.445 -5.356 -17.665 1.00 64.25 69 LYS A O 1
ATOM 575 N N . PHE A 1 70 ? 21.075 -6.724 -18.382 1.00 56.69 70 PHE A N 1
ATOM 576 C CA . PHE A 1 70 ? 22.059 -6.426 -17.332 1.00 56.69 70 PHE A CA 1
ATOM 577 C C . PHE A 1 70 ? 22.520 -4.949 -17.294 1.00 56.69 70 PHE A C 1
ATOM 579 O O . PHE A 1 70 ? 23.199 -4.562 -16.348 1.00 56.69 70 PHE A O 1
ATOM 586 N N . GLN A 1 71 ? 22.179 -4.126 -18.300 1.00 49.84 71 GLN A N 1
ATOM 587 C CA . GLN A 1 71 ? 22.404 -2.675 -18.309 1.00 49.84 71 GLN A CA 1
ATOM 588 C C . GLN A 1 71 ? 21.278 -1.914 -19.030 1.00 49.84 71 GLN A C 1
ATOM 590 O O . GLN A 1 71 ? 20.848 -2.312 -20.114 1.00 49.84 71 GLN A O 1
ATOM 595 N N . ASP A 1 72 ? 20.848 -0.818 -18.392 1.00 58.25 72 ASP A N 1
ATOM 596 C CA . ASP A 1 72 ? 20.093 0.334 -18.902 1.00 58.25 72 ASP A CA 1
ATOM 597 C C . ASP A 1 72 ? 19.128 0.069 -20.056 1.00 58.25 72 ASP A C 1
ATOM 599 O O . ASP A 1 72 ? 19.388 0.402 -21.215 1.00 58.25 72 ASP A O 1
ATOM 603 N N . VAL A 1 73 ? 17.929 -0.408 -19.726 1.00 52.84 73 VAL A N 1
ATOM 604 C CA . VAL A 1 73 ? 16.784 -0.112 -20.582 1.00 52.84 73 VAL A CA 1
ATOM 605 C C . VAL A 1 73 ? 15.784 0.679 -19.787 1.00 52.84 73 VAL A C 1
ATOM 607 O O . VAL A 1 73 ? 15.177 0.164 -18.857 1.00 52.84 73 VAL A O 1
ATOM 610 N N . ALA A 1 74 ? 15.625 1.934 -20.207 1.00 56.94 74 ALA A N 1
ATOM 611 C CA . ALA A 1 74 ? 14.519 2.785 -19.825 1.00 56.94 74 ALA A CA 1
ATOM 612 C C . ALA A 1 74 ? 13.236 1.948 -19.804 1.00 56.94 74 ALA A C 1
ATOM 614 O O . ALA A 1 74 ? 12.803 1.435 -20.844 1.00 56.94 74 ALA A O 1
ATOM 615 N N . GLU A 1 75 ? 12.677 1.756 -18.608 1.00 64.56 75 GLU A N 1
ATOM 616 C CA . GLU A 1 75 ? 11.412 1.061 -18.450 1.00 64.56 75 GLU A CA 1
ATOM 617 C C . GLU A 1 75 ? 10.391 1.668 -19.408 1.00 64.56 75 GLU A C 1
ATOM 619 O O . GLU A 1 75 ? 10.303 2.891 -19.565 1.00 64.56 75 GLU A O 1
ATOM 624 N N . THR A 1 76 ? 9.596 0.818 -20.063 1.00 75.69 76 THR A N 1
ATOM 625 C CA . THR A 1 76 ? 8.500 1.348 -20.877 1.00 75.69 76 THR A CA 1
ATOM 626 C C . THR A 1 76 ? 7.618 2.244 -19.991 1.00 75.69 76 THR A C 1
ATOM 628 O O . THR A 1 76 ? 7.327 1.856 -18.854 1.00 75.69 76 THR A O 1
ATOM 631 N N . PRO A 1 77 ? 7.148 3.408 -20.478 1.00 79.06 77 PRO A N 1
ATOM 632 C CA . PRO A 1 77 ? 6.382 4.353 -19.659 1.00 79.06 77 PRO A CA 1
ATOM 633 C C . PRO A 1 77 ? 5.163 3.724 -18.971 1.00 79.06 77 PRO A C 1
ATOM 635 O O . PRO A 1 77 ? 4.796 4.104 -17.859 1.00 79.06 77 PRO A O 1
ATOM 638 N N . MET A 1 78 ? 4.553 2.729 -19.621 1.00 79.62 78 MET A N 1
ATOM 639 C CA . MET A 1 78 ? 3.448 1.952 -19.069 1.00 79.62 78 MET A CA 1
ATOM 640 C C . MET A 1 78 ? 3.869 1.138 -17.837 1.00 79.62 78 MET A C 1
ATOM 642 O O . MET A 1 78 ? 3.193 1.213 -16.815 1.00 79.62 78 MET A O 1
ATOM 646 N N . VAL A 1 79 ? 4.977 0.395 -17.909 1.00 81.44 79 VAL A N 1
ATOM 647 C CA . VAL A 1 79 ? 5.465 -0.442 -16.797 1.00 81.44 79 VAL A CA 1
ATOM 648 C C . VAL A 1 79 ? 5.847 0.428 -15.598 1.00 81.44 79 VAL A C 1
ATOM 650 O O . VAL A 1 79 ? 5.325 0.187 -14.510 1.00 81.44 79 VAL A O 1
ATOM 653 N N . ARG A 1 80 ? 6.582 1.525 -15.831 1.00 81.31 80 ARG A N 1
ATOM 654 C CA . ARG A 1 80 ? 6.941 2.509 -14.794 1.00 81.31 80 ARG A CA 1
ATOM 655 C C . ARG A 1 80 ? 5.704 3.103 -14.114 1.00 81.31 80 ARG A C 1
ATOM 657 O O . ARG A 1 80 ? 5.654 3.241 -12.893 1.00 81.31 80 ARG A O 1
ATOM 664 N N . THR A 1 81 ? 4.665 3.430 -14.889 1.00 85.25 81 THR A N 1
ATOM 665 C CA . THR A 1 81 ? 3.401 3.967 -14.348 1.00 85.25 81 THR A CA 1
ATOM 666 C C . THR A 1 81 ? 2.666 2.932 -13.496 1.00 85.25 81 THR A C 1
ATOM 668 O O . THR A 1 81 ? 2.177 3.263 -12.415 1.00 85.25 81 THR A O 1
ATOM 671 N N . VAL A 1 82 ? 2.608 1.677 -13.950 1.00 86.44 82 VAL A N 1
ATOM 672 C CA . VAL A 1 82 ? 1.961 0.585 -13.211 1.00 86.44 82 VAL A CA 1
ATOM 673 C C . VAL A 1 82 ? 2.714 0.283 -11.918 1.00 86.44 82 VAL A C 1
ATOM 675 O O . VAL A 1 82 ? 2.088 0.249 -10.861 1.00 86.44 82 VAL A O 1
ATOM 678 N N . GLN A 1 83 ? 4.042 0.137 -11.959 1.00 84.56 83 GLN A N 1
ATOM 679 C CA . GLN A 1 83 ? 4.842 -0.060 -10.748 1.00 84.56 83 GLN A CA 1
ATOM 680 C C . GLN A 1 83 ? 4.650 1.103 -9.782 1.00 84.56 83 GLN A C 1
ATOM 682 O O . GLN A 1 83 ? 4.405 0.860 -8.605 1.00 84.56 83 GLN A O 1
ATOM 687 N N . ARG A 1 84 ? 4.674 2.357 -10.252 1.00 87.12 84 ARG A N 1
ATOM 688 C CA . ARG A 1 84 ? 4.433 3.530 -9.398 1.00 87.12 84 ARG A CA 1
ATOM 689 C C . ARG A 1 84 ? 3.061 3.487 -8.726 1.00 87.12 84 ARG A C 1
ATOM 691 O O . ARG A 1 84 ? 2.968 3.748 -7.530 1.00 87.12 84 ARG A O 1
ATOM 698 N N . ALA A 1 85 ? 2.006 3.143 -9.464 1.00 89.62 85 ALA A N 1
ATOM 699 C CA . ALA A 1 85 ? 0.662 3.011 -8.903 1.00 89.62 85 ALA A CA 1
ATOM 700 C C . ALA A 1 85 ? 0.602 1.916 -7.826 1.00 89.62 85 ALA A C 1
ATOM 702 O O . ALA A 1 85 ? 0.024 2.128 -6.759 1.00 89.62 85 ALA A O 1
ATOM 703 N N . ILE A 1 86 ? 1.256 0.779 -8.076 1.00 88.69 86 ILE A N 1
ATOM 704 C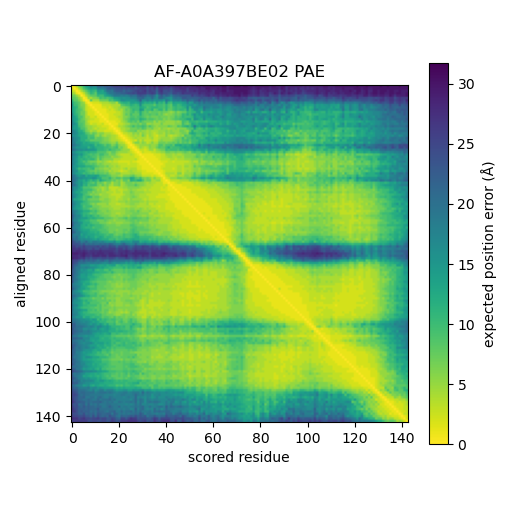 CA . ILE A 1 86 ? 1.377 -0.312 -7.107 1.00 88.69 86 ILE A CA 1
ATOM 705 C C . ILE A 1 86 ? 2.173 0.150 -5.876 1.00 88.69 86 ILE A C 1
ATOM 707 O O . ILE A 1 86 ? 1.707 -0.020 -4.756 1.00 88.69 86 ILE A O 1
ATOM 711 N N . GLY A 1 87 ? 3.313 0.820 -6.053 1.00 89.06 87 GLY A N 1
ATOM 712 C CA . GLY A 1 87 ? 4.139 1.321 -4.949 1.00 89.06 87 GLY A CA 1
ATOM 713 C C . GLY A 1 87 ? 3.388 2.311 -4.053 1.00 89.06 87 GLY A C 1
ATOM 714 O O . GLY A 1 87 ? 3.452 2.215 -2.826 1.00 89.06 87 GLY A O 1
ATOM 715 N N . VAL A 1 88 ? 2.597 3.214 -4.644 1.00 91.75 88 VAL A N 1
ATOM 716 C CA . VAL A 1 88 ? 1.700 4.113 -3.896 1.00 91.75 88 VAL A CA 1
ATOM 717 C C . VAL A 1 88 ? 0.661 3.321 -3.104 1.00 91.75 88 VAL A C 1
ATOM 719 O O . VAL A 1 88 ? 0.435 3.627 -1.934 1.00 91.75 88 VAL A O 1
ATOM 722 N N . PHE A 1 89 ? 0.057 2.297 -3.709 1.00 91.25 89 PHE A N 1
ATOM 723 C CA . PHE A 1 89 ? -0.927 1.444 -3.045 1.00 91.25 89 PHE A CA 1
ATOM 724 C C . PHE A 1 89 ? -0.329 0.701 -1.839 1.00 91.25 89 PHE A C 1
ATOM 726 O O . PHE A 1 89 ? -0.871 0.811 -0.741 1.00 91.25 89 PHE A O 1
ATOM 733 N N . PHE A 1 90 ? 0.818 0.036 -2.006 1.00 90.25 90 PHE A N 1
ATOM 734 C CA . PHE A 1 90 ? 1.531 -0.649 -0.917 1.00 90.25 90 PHE A CA 1
ATOM 735 C C . PHE A 1 90 ? 1.948 0.316 0.199 1.00 90.25 90 PHE A C 1
ATOM 737 O O . PHE A 1 90 ? 1.802 0.014 1.380 1.00 90.25 90 PHE A O 1
ATOM 744 N N . THR A 1 91 ? 2.421 1.512 -0.160 1.00 92.00 91 THR A N 1
ATOM 745 C CA . THR A 1 91 ? 2.796 2.540 0.824 1.00 92.00 91 THR A CA 1
ATOM 746 C C . THR A 1 91 ? 1.583 3.015 1.617 1.00 92.00 91 THR A C 1
ATOM 748 O O . THR A 1 91 ? 1.655 3.170 2.835 1.00 92.00 91 THR A O 1
ATOM 751 N N . PHE A 1 92 ? 0.457 3.245 0.943 1.00 92.38 92 PHE A N 1
ATOM 752 C CA . PHE A 1 92 ? -0.779 3.642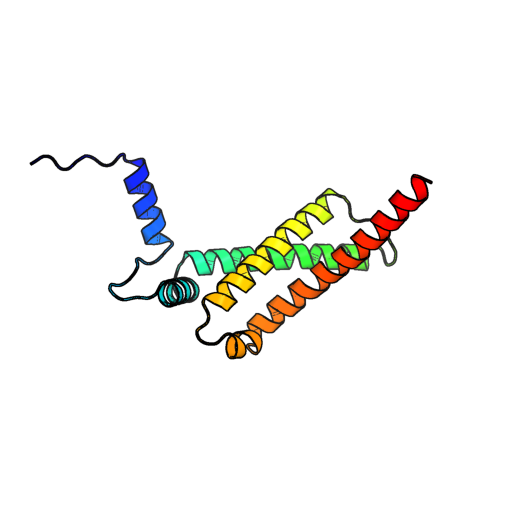 1.602 1.00 92.38 92 PHE A CA 1
ATOM 753 C C . PHE A 1 92 ? -1.278 2.556 2.559 1.00 92.38 92 PHE A C 1
ATOM 755 O O . PHE A 1 92 ? -1.593 2.868 3.707 1.00 92.38 92 PHE A O 1
ATOM 762 N N . ASP A 1 93 ? -1.295 1.296 2.121 1.00 88.56 93 ASP A N 1
ATOM 763 C CA . ASP A 1 93 ? -1.672 0.160 2.964 1.00 88.56 93 ASP A CA 1
ATOM 764 C C . ASP A 1 93 ? -0.770 0.058 4.207 1.00 88.56 93 ASP A C 1
ATOM 766 O O . ASP A 1 93 ? -1.263 0.027 5.338 1.00 88.56 93 ASP A O 1
ATOM 770 N N . TYR A 1 94 ? 0.549 0.168 4.022 1.00 89.06 94 TYR A N 1
ATOM 771 C CA . TYR A 1 94 ? 1.521 0.183 5.115 1.00 89.06 94 TYR A CA 1
ATOM 772 C C . TYR A 1 94 ? 1.255 1.307 6.132 1.00 89.06 94 TYR A C 1
ATOM 774 O O . TYR A 1 94 ? 1.277 1.079 7.344 1.00 89.06 94 TYR A O 1
ATOM 782 N N . LEU A 1 95 ? 0.950 2.525 5.668 1.00 90.69 95 LEU A N 1
ATOM 783 C CA . LEU A 1 95 ? 0.634 3.660 6.544 1.00 90.69 95 LEU A CA 1
ATOM 784 C C . LEU A 1 95 ? -0.683 3.467 7.300 1.00 90.69 95 LEU A C 1
ATOM 786 O O . LEU A 1 95 ? -0.766 3.806 8.484 1.00 90.69 95 LEU A O 1
ATOM 790 N N . VAL A 1 96 ? -1.706 2.911 6.647 1.00 87.69 96 VAL A N 1
ATOM 791 C CA . VAL A 1 96 ? -2.971 2.571 7.308 1.00 87.69 96 VAL A CA 1
ATOM 792 C C . VAL A 1 96 ? -2.715 1.563 8.426 1.00 87.69 96 VAL A C 1
ATOM 794 O O . VAL A 1 96 ? -3.181 1.787 9.549 1.00 87.69 96 VAL A O 1
ATOM 797 N N . ARG A 1 97 ? -1.911 0.519 8.172 1.00 86.25 97 ARG A N 1
ATOM 798 C CA . ARG A 1 97 ? -1.535 -0.466 9.197 1.00 86.25 97 ARG A CA 1
ATOM 799 C C . ARG A 1 97 ? -0.741 0.149 10.342 1.00 86.25 97 ARG A C 1
ATOM 801 O O . ARG A 1 97 ? -1.029 -0.127 11.508 1.00 86.25 97 ARG A O 1
ATOM 808 N N . LEU A 1 98 ? 0.191 1.045 10.030 1.00 87.19 98 LEU A N 1
ATOM 809 C CA . LEU A 1 98 ? 0.991 1.755 11.022 1.00 87.19 98 LEU A CA 1
ATOM 810 C C . LEU A 1 98 ? 0.119 2.603 11.962 1.00 87.19 98 LEU A C 1
ATOM 812 O O . LEU A 1 98 ? 0.276 2.529 13.180 1.00 87.19 98 LEU A O 1
ATOM 816 N N . ILE A 1 99 ? -0.821 3.383 11.420 1.00 86.06 99 ILE A N 1
ATOM 817 C CA . ILE A 1 99 ? -1.716 4.245 12.212 1.00 86.06 99 ILE A CA 1
ATOM 818 C C . ILE A 1 99 ? -2.702 3.404 13.036 1.00 86.06 99 ILE A C 1
ATOM 820 O O . ILE A 1 99 ? -3.035 3.761 14.173 1.00 86.06 99 ILE A O 1
ATOM 824 N N . ALA A 1 100 ? -3.169 2.289 12.473 1.00 83.38 100 ALA A N 1
ATOM 825 C CA . ALA A 1 100 ? -4.092 1.376 13.130 1.00 83.38 100 ALA A CA 1
ATOM 826 C C . ALA A 1 100 ? -3.437 0.574 14.267 1.00 83.38 100 ALA A C 1
ATOM 828 O O . ALA A 1 100 ? -4.118 0.285 15.249 1.00 83.38 100 ALA A O 1
ATOM 829 N N . SER A 1 101 ? -2.140 0.259 14.168 1.00 82.38 101 SER A N 1
ATOM 830 C CA . SER A 1 101 ? -1.397 -0.510 15.179 1.00 82.38 101 SER A CA 1
ATOM 831 C C . SER A 1 101 ? -1.495 0.113 16.573 1.00 82.38 101 SER A C 1
ATOM 833 O O . SER A 1 101 ? -1.540 1.336 16.678 1.00 82.38 101 SER A O 1
ATOM 835 N N . GLU A 1 102 ? -1.509 -0.684 17.652 1.00 78.25 102 GLU A N 1
ATOM 836 C CA . GLU A 1 102 ? -1.567 -0.179 19.040 1.00 78.25 102 GLU A CA 1
ATOM 837 C C . GLU A 1 102 ? -0.272 0.531 19.472 1.00 78.25 102 GLU A C 1
ATOM 839 O O . GLU A 1 102 ? -0.323 1.548 20.175 1.00 78.25 102 GLU A O 1
ATOM 844 N N . SER A 1 103 ? 0.875 0.068 18.974 1.00 82.12 103 SER A N 1
ATOM 845 C CA . SER A 1 103 ? 2.197 0.655 19.197 1.00 82.12 103 SER A CA 1
ATOM 846 C C . SER A 1 103 ? 2.984 0.735 17.876 1.00 82.12 103 SER A C 1
ATOM 848 O O . SER A 1 103 ? 3.436 -0.289 17.357 1.00 82.12 103 SER A O 1
ATOM 850 N N . PRO A 1 104 ? 3.234 1.950 17.344 1.00 81.12 104 PRO A N 1
ATOM 851 C CA . PRO A 1 104 ? 3.958 2.127 16.082 1.00 81.12 104 PRO A CA 1
ATOM 852 C C . PRO A 1 104 ? 5.367 1.524 16.097 1.00 81.12 104 PRO A C 1
ATOM 854 O O . PRO A 1 104 ? 5.834 1.020 15.084 1.00 81.12 104 PRO A O 1
ATOM 857 N N . GLN A 1 105 ? 6.039 1.547 17.253 1.00 82.19 105 GLN A N 1
ATOM 858 C CA . GLN A 1 105 ? 7.377 0.973 17.424 1.00 82.19 105 GLN A CA 1
ATOM 859 C C . GLN A 1 105 ? 7.364 -0.552 17.292 1.00 82.19 105 GLN A C 1
ATOM 861 O O . GLN A 1 105 ? 8.191 -1.119 16.585 1.00 82.19 105 GLN A O 1
ATOM 866 N N . THR A 1 106 ? 6.402 -1.219 17.933 1.00 83.50 106 THR A N 1
ATOM 867 C CA . THR A 1 106 ? 6.243 -2.674 17.821 1.00 83.50 106 THR A CA 1
ATOM 868 C C . THR A 1 106 ? 5.833 -3.065 16.409 1.00 83.50 106 THR A C 1
ATOM 870 O O . THR A 1 106 ? 6.305 -4.075 15.904 1.00 83.50 106 THR A O 1
ATOM 873 N N . PHE A 1 107 ? 5.008 -2.246 15.749 1.00 84.38 107 PHE A N 1
ATOM 874 C CA . PHE A 1 107 ? 4.667 -2.449 14.347 1.00 84.38 107 PHE A CA 1
ATOM 875 C C . PHE A 1 107 ? 5.896 -2.326 13.443 1.00 84.38 107 PHE A C 1
ATOM 877 O O . PHE A 1 107 ? 6.131 -3.214 12.640 1.00 84.38 107 PHE A O 1
ATOM 884 N N . PHE A 1 108 ? 6.719 -1.286 13.598 1.00 82.94 108 PHE A N 1
ATOM 885 C CA . PHE A 1 108 ? 7.931 -1.116 12.788 1.00 82.94 108 PHE A CA 1
ATOM 886 C C . PHE A 1 108 ? 8.963 -2.228 12.989 1.00 82.94 108 PHE A C 1
ATOM 888 O O . PHE A 1 108 ? 9.680 -2.557 12.054 1.00 82.94 108 PHE A O 1
ATOM 895 N N . LEU A 1 109 ? 9.056 -2.795 14.193 1.00 83.25 109 LEU A N 1
ATOM 896 C CA . LEU A 1 109 ? 9.979 -3.891 14.503 1.00 83.25 109 LEU A CA 1
ATOM 897 C C . LEU A 1 109 ? 9.403 -5.277 14.179 1.00 83.25 109 LEU A C 1
ATOM 899 O O . LEU A 1 109 ? 10.117 -6.274 14.276 1.00 83.25 109 LEU A O 1
ATOM 903 N N . ASN A 1 110 ? 8.126 -5.360 13.800 1.00 87.94 110 ASN A N 1
ATOM 904 C CA . ASN A 1 110 ? 7.510 -6.610 13.385 1.00 87.94 110 ASN A CA 1
ATOM 905 C C . ASN A 1 110 ? 8.115 -7.081 12.056 1.00 87.94 110 ASN A C 1
ATOM 907 O O . ASN A 1 110 ? 8.207 -6.313 11.099 1.00 87.94 110 ASN A O 1
ATOM 911 N N . THR A 1 111 ? 8.470 -8.364 11.969 1.00 85.56 111 THR A N 1
ATOM 912 C CA . THR A 1 111 ? 9.109 -8.955 10.786 1.00 85.56 111 THR A CA 1
ATOM 913 C C . THR A 1 111 ? 8.295 -8.741 9.513 1.00 85.56 111 THR A C 1
ATOM 915 O O . THR A 1 111 ? 8.870 -8.384 8.492 1.00 85.56 111 THR A O 1
ATOM 918 N N . MET A 1 112 ? 6.968 -8.897 9.565 1.00 84.19 112 MET A N 1
ATOM 919 C CA . MET A 1 112 ? 6.120 -8.694 8.381 1.00 84.19 112 MET A CA 1
ATOM 920 C C . MET A 1 112 ? 6.128 -7.238 7.906 1.00 84.19 112 MET A C 1
ATOM 922 O O . MET A 1 112 ? 6.317 -6.977 6.723 1.00 84.19 112 MET A O 1
ATOM 926 N N . SER A 1 113 ? 6.026 -6.286 8.832 1.00 86.44 113 SER A N 1
ATOM 927 C CA . SER A 1 113 ? 6.093 -4.861 8.507 1.00 86.44 113 SER A CA 1
ATOM 928 C C . SER A 1 113 ? 7.469 -4.463 7.957 1.00 86.44 113 SER A C 1
ATOM 930 O O . SER A 1 113 ? 7.564 -3.635 7.055 1.00 86.44 113 SER A O 1
ATOM 932 N N . LEU A 1 114 ? 8.549 -5.074 8.451 1.00 88.38 114 LEU A N 1
ATOM 933 C CA . LEU A 1 114 ? 9.891 -4.861 7.906 1.00 88.38 114 LEU A CA 1
ATOM 934 C C . LEU A 1 114 ? 10.033 -5.391 6.478 1.00 88.38 114 LEU A C 1
ATOM 936 O O . LEU A 1 114 ? 10.698 -4.747 5.671 1.00 88.38 114 LEU A O 1
ATOM 940 N N . VAL A 1 115 ? 9.414 -6.531 6.158 1.00 87.88 115 VAL A N 1
ATOM 941 C CA . VAL A 1 115 ? 9.385 -7.063 4.787 1.00 87.88 115 VAL A CA 1
ATOM 942 C C . VAL A 1 115 ? 8.664 -6.087 3.862 1.00 87.88 115 VAL A C 1
ATOM 944 O O . VAL A 1 115 ? 9.227 -5.711 2.836 1.00 87.88 115 VAL A O 1
ATOM 947 N N . ASP A 1 116 ? 7.483 -5.600 4.250 1.00 87.19 116 ASP A N 1
ATOM 948 C CA . ASP A 1 116 ? 6.756 -4.596 3.466 1.00 87.19 116 ASP A CA 1
ATOM 949 C C . ASP A 1 116 ? 7.619 -3.344 3.246 1.00 87.19 116 ASP A C 1
ATOM 951 O O . ASP A 1 116 ? 7.801 -2.892 2.115 1.00 87.19 116 ASP A O 1
ATOM 955 N N . LEU A 1 117 ? 8.254 -2.831 4.302 1.00 88.56 117 LEU A N 1
ATOM 956 C CA . LEU A 1 117 ? 9.138 -1.670 4.212 1.00 88.56 117 LEU A CA 1
ATOM 957 C C . LEU A 1 117 ? 10.339 -1.918 3.282 1.00 88.56 117 LEU A C 1
ATOM 959 O O . LEU A 1 117 ? 10.686 -1.048 2.482 1.00 88.56 117 LEU A O 1
ATOM 963 N N . ALA A 1 118 ? 10.954 -3.098 3.361 1.00 87.19 118 ALA A N 1
ATOM 964 C CA . ALA A 1 118 ? 12.080 -3.493 2.519 1.00 87.19 118 ALA A CA 1
ATOM 965 C C . ALA A 1 118 ? 11.695 -3.638 1.040 1.00 87.19 118 ALA A C 1
ATOM 967 O O . ALA A 1 118 ? 12.560 -3.496 0.182 1.00 87.19 118 ALA A O 1
ATOM 968 N N . THR A 1 119 ? 10.420 -3.882 0.730 1.00 83.50 119 THR A N 1
ATOM 969 C CA . THR A 1 119 ? 9.926 -3.880 -0.657 1.00 83.50 119 THR A CA 1
ATOM 970 C C . THR A 1 119 ? 9.584 -2.475 -1.155 1.00 83.50 119 THR A C 1
ATOM 972 O O . THR A 1 119 ? 9.878 -2.139 -2.298 1.00 83.50 119 THR A O 1
ATOM 975 N N . ILE A 1 120 ? 9.025 -1.624 -0.291 1.00 87.81 120 ILE A N 1
ATOM 976 C CA . ILE A 1 120 ? 8.587 -0.268 -0.645 1.00 87.81 120 ILE A CA 1
ATOM 977 C C . ILE A 1 120 ? 9.783 0.683 -0.816 1.00 87.81 120 ILE A C 1
ATOM 979 O O . ILE A 1 120 ? 9.829 1.462 -1.769 1.00 87.81 120 ILE A O 1
ATOM 983 N N . LEU A 1 121 ? 10.755 0.646 0.102 1.00 87.81 121 LEU A N 1
ATOM 984 C CA . LEU A 1 121 ? 11.854 1.618 0.144 1.00 87.81 121 LEU A CA 1
ATOM 985 C C . LEU A 1 121 ? 12.734 1.632 -1.117 1.00 87.81 121 LEU A C 1
ATOM 987 O O . LEU A 1 121 ? 12.958 2.727 -1.642 1.00 87.81 121 LEU A O 1
ATOM 991 N N . PRO A 1 122 ? 13.227 0.486 -1.633 1.00 84.50 122 PRO A N 1
ATOM 992 C CA . PRO A 1 122 ? 14.060 0.477 -2.832 1.00 84.50 122 PRO A CA 1
ATOM 993 C C . PRO A 1 122 ? 13.342 1.089 -4.033 1.00 84.50 122 PRO A C 1
ATOM 995 O O . PRO A 1 122 ? 13.941 1.863 -4.771 1.00 84.50 122 PRO A O 1
ATOM 998 N N . GLN A 1 123 ? 12.042 0.824 -4.171 1.00 81.50 123 GLN A N 1
ATOM 999 C CA . GLN A 1 123 ? 11.239 1.334 -5.276 1.00 81.50 123 GLN A CA 1
ATOM 1000 C C . GLN A 1 123 ? 11.137 2.870 -5.267 1.00 81.50 123 GLN A C 1
ATOM 1002 O O . GLN A 1 123 ? 11.255 3.516 -6.310 1.00 81.50 123 GLN A O 1
ATOM 1007 N N . TRP A 1 124 ? 10.947 3.482 -4.093 1.00 86.12 124 TRP A N 1
ATOM 1008 C CA . TRP A 1 124 ? 10.951 4.944 -3.976 1.00 8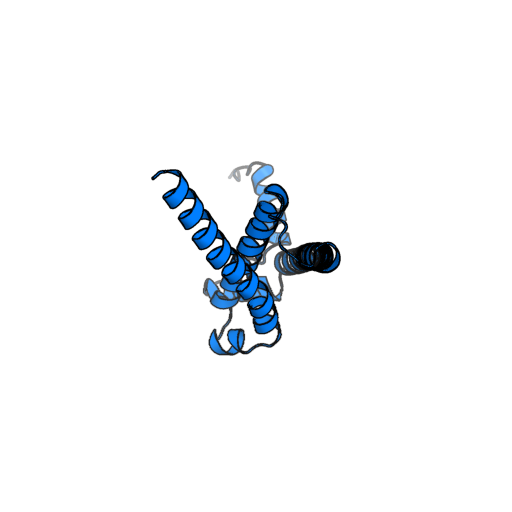6.12 124 TRP A CA 1
ATOM 1009 C C . TRP A 1 124 ? 12.337 5.544 -4.206 1.00 86.12 124 TRP A C 1
ATOM 1011 O O . TRP A 1 124 ? 12.437 6.617 -4.801 1.00 86.12 124 TRP A O 1
ATOM 1021 N N . LEU A 1 125 ? 13.395 4.861 -3.759 1.00 84.88 125 LEU A N 1
ATOM 1022 C CA . LEU A 1 125 ? 14.772 5.304 -3.962 1.00 84.88 125 LEU A CA 1
ATOM 1023 C C . LEU A 1 125 ? 15.144 5.297 -5.450 1.00 84.88 125 LEU A C 1
ATOM 1025 O O . LEU A 1 125 ? 15.668 6.287 -5.955 1.00 84.88 125 LEU A O 1
ATOM 1029 N N . GLU A 1 126 ? 14.825 4.217 -6.159 1.00 78.50 126 GLU A N 1
ATOM 1030 C CA . GLU A 1 126 ? 15.054 4.082 -7.598 1.00 78.50 126 GLU A CA 1
ATOM 1031 C C . GLU A 1 126 ? 14.315 5.167 -8.390 1.00 78.50 126 GLU A C 1
ATOM 1033 O O . GLU A 1 126 ? 14.897 5.805 -9.271 1.00 78.50 126 GLU A O 1
ATOM 1038 N N . MET A 1 127 ? 13.064 5.461 -8.019 1.00 77.75 127 MET A N 1
ATOM 1039 C CA . MET A 1 127 ? 12.298 6.534 -8.649 1.00 77.75 127 MET A CA 1
ATOM 1040 C C . MET A 1 127 ? 12.894 7.919 -8.365 1.00 77.75 127 MET A C 1
ATOM 1042 O O . MET A 1 127 ? 13.007 8.728 -9.282 1.00 77.75 127 MET A O 1
ATOM 1046 N N . ALA A 1 128 ? 13.311 8.189 -7.124 1.00 81.19 128 ALA A N 1
ATOM 1047 C CA . ALA A 1 128 ? 13.914 9.467 -6.750 1.00 81.19 128 ALA A CA 1
ATOM 1048 C C . ALA A 1 128 ? 15.242 9.721 -7.485 1.00 81.19 128 ALA A C 1
ATOM 1050 O O . ALA A 1 128 ? 15.498 10.840 -7.930 1.00 81.19 128 ALA A O 1
ATOM 1051 N N . ILE A 1 129 ? 16.067 8.682 -7.648 1.00 80.25 129 ILE A N 1
ATOM 1052 C CA . ILE A 1 129 ? 17.326 8.758 -8.401 1.00 80.25 129 ILE A CA 1
ATOM 1053 C C . ILE A 1 129 ? 17.049 8.967 -9.897 1.00 80.25 129 ILE A C 1
ATOM 1055 O O . ILE A 1 129 ? 17.684 9.808 -10.537 1.00 80.25 129 ILE A O 1
ATOM 1059 N N . SER A 1 130 ? 16.083 8.234 -10.454 1.00 72.75 130 SER A N 1
ATOM 1060 C CA . SER A 1 130 ? 15.731 8.320 -11.875 1.00 72.75 130 SER A CA 1
ATOM 1061 C C . SER A 1 130 ? 15.162 9.692 -12.249 1.00 72.75 130 SER A C 1
ATOM 1063 O O . SER A 1 130 ? 15.610 10.283 -13.232 1.00 72.75 130 SER A O 1
ATOM 1065 N N . ASP A 1 131 ? 14.246 10.239 -11.442 1.00 73.88 131 ASP A N 1
ATOM 1066 C CA . ASP A 1 131 ? 13.628 11.552 -11.675 1.00 73.88 131 ASP A CA 1
ATOM 1067 C C . ASP A 1 131 ? 14.664 12.699 -11.640 1.00 73.88 131 ASP A C 1
ATOM 1069 O O . ASP A 1 131 ? 14.610 13.592 -12.489 1.00 73.88 131 ASP A O 1
ATOM 1073 N N . ASP A 1 132 ? 15.647 12.671 -10.724 1.00 71.75 132 ASP A N 1
ATOM 1074 C CA . ASP A 1 132 ? 16.735 13.672 -10.679 1.00 71.75 132 ASP A CA 1
ATOM 1075 C C . ASP A 1 132 ? 17.605 13.623 -11.946 1.00 71.75 132 ASP A C 1
ATOM 1077 O O . ASP A 1 132 ? 17.979 14.657 -12.512 1.00 71.75 132 ASP A O 1
ATOM 1081 N N . SER A 1 133 ? 17.894 12.414 -12.434 1.00 69.69 133 SER A N 1
ATOM 1082 C CA . SER A 1 133 ? 18.681 12.219 -13.653 1.00 69.69 133 SER A CA 1
ATOM 1083 C C . SER A 1 133 ? 17.946 12.705 -14.913 1.00 69.69 133 SER A C 1
ATOM 1085 O O . SER A 1 133 ? 18.555 13.359 -15.766 1.00 69.69 133 SER A O 1
ATOM 1087 N N . ASP A 1 134 ? 16.636 12.457 -15.005 1.00 70.00 134 ASP A N 1
ATOM 1088 C CA . ASP A 1 134 ? 15.781 12.894 -16.112 1.00 70.00 134 ASP A CA 1
ATOM 1089 C C . ASP A 1 134 ? 15.609 14.424 -16.104 1.00 70.00 134 ASP A C 1
ATOM 1091 O O . ASP A 1 134 ? 15.721 15.072 -17.151 1.00 70.00 134 ASP A O 1
ATOM 1095 N N . PHE A 1 135 ? 15.422 15.025 -14.922 1.00 68.06 135 PHE A N 1
ATOM 1096 C CA . PHE A 1 135 ? 15.325 16.476 -14.753 1.00 68.06 135 PHE A CA 1
ATOM 1097 C C . PHE A 1 135 ? 16.607 17.192 -15.199 1.00 68.06 135 PHE A C 1
ATOM 1099 O O . PHE A 1 135 ? 16.553 18.145 -15.980 1.00 68.06 135 PHE A O 1
ATOM 1106 N N . LYS A 1 136 ? 17.778 16.698 -14.773 1.00 71.00 136 LYS A N 1
ATOM 1107 C CA . LYS A 1 136 ? 19.081 17.243 -15.193 1.00 71.00 136 LYS A CA 1
ATOM 1108 C C . LYS A 1 136 ? 19.293 17.149 -16.704 1.00 71.00 136 LYS A C 1
ATOM 1110 O O . LYS A 1 136 ? 19.817 18.087 -17.304 1.00 71.00 136 LYS A O 1
ATOM 1115 N N . LYS A 1 137 ? 18.869 16.050 -17.337 1.00 71.81 137 LYS A N 1
ATOM 1116 C CA . LYS A 1 137 ? 18.945 15.885 -18.798 1.00 71.81 137 LYS A CA 1
ATOM 1117 C C . LYS A 1 137 ? 18.056 16.889 -19.537 1.00 71.81 137 LYS A C 1
ATOM 1119 O O . LYS A 1 137 ? 18.526 17.499 -20.494 1.00 71.81 137 LYS A O 1
ATOM 1124 N N . GLN A 1 138 ? 16.819 17.114 -19.083 1.00 72.75 138 GLN A N 1
ATOM 1125 C CA . GLN A 1 138 ? 15.926 18.115 -19.686 1.00 72.75 138 GLN A CA 1
ATOM 1126 C C . GLN A 1 138 ? 16.446 19.546 -19.509 1.00 72.75 138 GLN A C 1
ATOM 1128 O O . GLN A 1 138 ? 16.441 20.318 -20.464 1.00 72.75 138 GLN A O 1
ATOM 1133 N N . ALA A 1 139 ? 16.945 19.890 -18.320 1.00 71.19 139 ALA A N 1
ATOM 1134 C CA . ALA A 1 139 ? 17.499 21.215 -18.048 1.00 71.19 139 ALA A CA 1
ATOM 1135 C C . ALA A 1 139 ? 18.719 21.534 -18.931 1.00 71.19 139 ALA A C 1
ATOM 1137 O O . ALA A 1 139 ? 18.861 22.660 -19.401 1.00 71.19 139 ALA A O 1
ATOM 1138 N N . ASN A 1 140 ? 19.570 20.538 -19.200 1.00 75.00 140 ASN A N 1
ATOM 1139 C CA . ASN A 1 140 ? 20.713 20.689 -20.102 1.00 75.00 140 ASN A CA 1
ATOM 1140 C C . ASN A 1 140 ? 20.315 20.749 -21.585 1.00 75.00 140 ASN A C 1
ATOM 1142 O O . ASN A 1 140 ? 21.038 21.356 -22.363 1.00 75.00 140 ASN A O 1
ATOM 1146 N N . ALA A 1 141 ? 19.195 20.140 -21.985 1.00 73.62 141 ALA A N 1
ATOM 1147 C CA . ALA A 1 141 ? 18.702 20.179 -23.367 1.00 73.62 141 ALA A CA 1
ATOM 1148 C C . ALA A 1 141 ? 17.994 21.500 -23.731 1.00 73.62 141 ALA A C 1
ATOM 1150 O O . ALA A 1 141 ? 17.802 21.790 -24.909 1.00 73.62 141 ALA A O 1
ATOM 1151 N N . LEU A 1 142 ? 17.585 22.282 -22.728 1.00 69.19 142 LEU A N 1
ATOM 1152 C CA . LEU A 1 142 ? 16.943 23.593 -22.885 1.00 69.19 142 LEU A CA 1
ATOM 1153 C C . LEU A 1 142 ? 17.939 24.768 -22.880 1.00 69.19 142 LEU A C 1
ATOM 1155 O O . LEU A 1 142 ? 17.511 25.921 -22.955 1.00 69.19 142 LEU A O 1
ATOM 1159 N N . LYS A 1 143 ? 19.237 24.487 -22.746 1.00 55.72 143 LYS A N 1
ATOM 1160 C CA . LYS A 1 143 ? 20.320 25.471 -22.674 1.00 55.72 143 LYS A CA 1
ATOM 1161 C C . LYS A 1 143 ? 21.122 25.482 -23.969 1.00 55.72 143 LYS A C 1
ATOM 1163 O O . LYS A 1 143 ? 21.537 26.592 -24.364 1.00 55.72 143 LYS A O 1
#

Solvent-accessible surface area (backbone atoms only — not comparable to full-atom values): 8224 Å² total; per-residue (Å²): 135,84,75,82,82,71,57,69,66,58,55,50,51,50,53,52,45,60,66,35,41,69,81,80,59,92,91,59,51,70,46,60,48,49,32,50,32,56,78,72,19,60,45,37,56,51,51,52,54,51,48,52,55,52,51,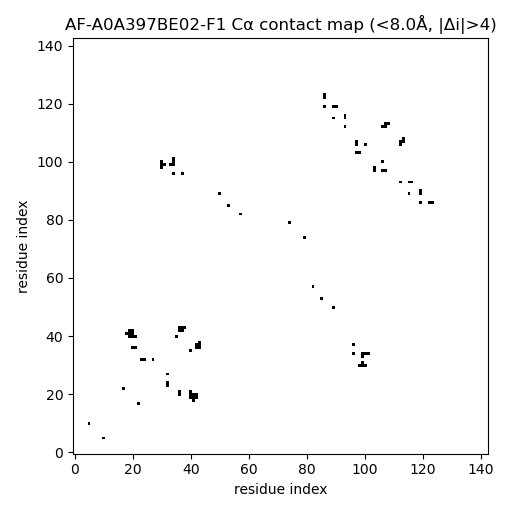52,51,54,49,51,51,50,51,48,48,55,69,77,42,87,66,92,69,83,67,54,72,67,56,53,50,51,52,49,54,50,50,53,50,54,50,50,52,53,50,52,52,45,68,27,41,96,45,56,68,62,45,61,71,30,69,68,50,40,51,53,47,63,61,50,51,58,57,54,50,53,49,55,54,48,52,54,54,52,51,54,52,52,58,62,74,76,107